Protein AF-A0A6N8FRP3-F1 (afdb_monomer_lite)

Secondary structure (DSSP, 8-state):
-PPP-TTSS-HHHHHHHHHH-TT-HHHHHHHHHHHHTSPPP----GGG--HHHHHHHHHHHHHHHH--

Radius of gyration: 17.01 Å; chains: 1; bounding box: 31×26×50 Å

Sequence (68 aa):
MSRPDFSVMTEQELRAYVLNHREDKVAFEAYLDKVRQRPPIAVIEPEEWSEEKMQEVLNLIKQRNEQV

pL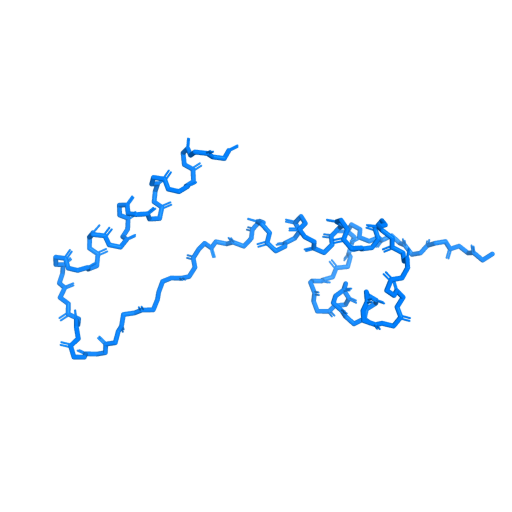DDT: mean 83.52, std 9.38, range [41.72, 91.94]

Organism: NCBI:txid1433147

Foldseek 3Di:
DDDDDLQPDDLVRLVVVCVVVVVPVVSVVSNVVNVVPDQDDDDADPVRDDPVVVVVVVVVSVVVVVVD

Structure (mmCIF, N/CA/C/O backbone):
data_AF-A0A6N8FRP3-F1
#
_entry.id   AF-A0A6N8FRP3-F1
#
loop_
_atom_site.group_PDB
_atom_site.id
_atom_site.type_symbol
_atom_site.label_atom_id
_atom_site.label_alt_id
_atom_site.label_comp_id
_atom_site.label_asym_id
_atom_site.label_entity_id
_atom_site.label_seq_id
_atom_site.pdbx_PDB_ins_code
_atom_site.Cartn_x
_atom_site.Cartn_y
_atom_site.Cartn_z
_atom_site.occupancy
_atom_site.B_iso_or_equiv
_atom_site.auth_seq_id
_atom_site.auth_comp_id
_atom_site.auth_asym_id
_atom_site.auth_atom_id
_atom_site.pdbx_PDB_model_num
ATOM 1 N N . MET A 1 1 ? -10.214 0.551 26.445 1.00 41.72 1 MET A N 1
ATOM 2 C CA . MET A 1 1 ? -9.330 -0.241 25.563 1.00 41.72 1 MET A CA 1
ATOM 3 C C . MET A 1 1 ? -8.836 0.699 24.476 1.00 41.72 1 MET A C 1
ATOM 5 O O . MET A 1 1 ? -9.667 1.234 23.754 1.00 41.72 1 MET A O 1
ATOM 9 N N . SER A 1 2 ? -7.536 1.006 24.450 1.00 66.69 2 SER A N 1
ATOM 10 C CA . SER A 1 2 ? -6.951 1.906 23.445 1.00 66.69 2 SER A CA 1
ATOM 11 C C . SER A 1 2 ? -6.959 1.214 22.087 1.00 66.69 2 SER A C 1
ATOM 13 O O . SER A 1 2 ? -6.532 0.064 21.998 1.00 66.69 2 SER A O 1
ATOM 15 N N . ARG A 1 3 ? -7.430 1.897 21.039 1.00 67.25 3 ARG A N 1
ATOM 16 C CA . ARG A 1 3 ? -7.168 1.449 19.668 1.00 67.25 3 ARG A CA 1
ATOM 17 C C . ARG A 1 3 ? -5.651 1.498 19.423 1.00 67.25 3 ARG A C 1
ATOM 19 O O . ARG A 1 3 ? -5.020 2.453 19.886 1.00 67.25 3 ARG A O 1
ATOM 26 N N . PRO A 1 4 ? -5.060 0.489 18.764 1.00 78.62 4 PRO A N 1
ATOM 27 C CA . PRO A 1 4 ? -3.682 0.567 18.296 1.00 78.62 4 PRO A CA 1
ATOM 28 C C . PRO A 1 4 ? -3.530 1.682 17.258 1.00 78.62 4 PRO A C 1
ATOM 30 O O . PRO A 1 4 ? -4.474 1.979 16.526 1.00 78.62 4 PRO A O 1
ATOM 33 N N . ASP A 1 5 ? -2.343 2.278 17.173 1.00 83.06 5 ASP A N 1
ATOM 34 C CA . ASP A 1 5 ? -2.020 3.187 16.076 1.00 83.06 5 ASP A CA 1
ATOM 35 C C . ASP A 1 5 ? -1.621 2.365 14.842 1.00 83.06 5 ASP A C 1
ATOM 37 O O . ASP A 1 5 ? -0.555 1.753 14.788 1.00 83.06 5 ASP A O 1
ATOM 41 N N . PHE A 1 6 ? -2.508 2.323 13.850 1.00 83.44 6 PHE A N 1
ATOM 42 C CA . PHE A 1 6 ? -2.303 1.588 12.602 1.00 83.44 6 PHE A CA 1
ATOM 43 C C . PHE A 1 6 ? -1.243 2.227 11.690 1.00 83.44 6 PHE A C 1
ATOM 45 O O . PHE A 1 6 ? -0.709 1.561 10.806 1.00 83.44 6 PHE A O 1
ATOM 52 N N . SER A 1 7 ? -0.895 3.495 11.921 1.00 78.69 7 SER A N 1
ATOM 53 C CA . SER A 1 7 ? 0.060 4.259 11.106 1.00 78.69 7 SER A CA 1
ATOM 54 C C . SER A 1 7 ? 1.501 3.786 11.317 1.00 78.69 7 SER A C 1
ATOM 56 O O . SER A 1 7 ? 2.318 3.807 10.391 1.00 78.69 7 SER A O 1
ATOM 58 N N . VAL A 1 8 ? 1.810 3.338 12.538 1.00 84.62 8 VAL A N 1
ATOM 59 C CA . VAL A 1 8 ? 3.149 2.866 12.929 1.00 84.62 8 VAL A CA 1
ATOM 60 C C . VAL A 1 8 ? 3.363 1.378 12.654 1.00 84.62 8 VAL A C 1
ATOM 62 O O . VAL A 1 8 ? 4.501 0.916 12.663 1.00 84.62 8 VAL A O 1
ATOM 65 N N . MET A 1 9 ? 2.289 0.632 12.382 1.00 85.81 9 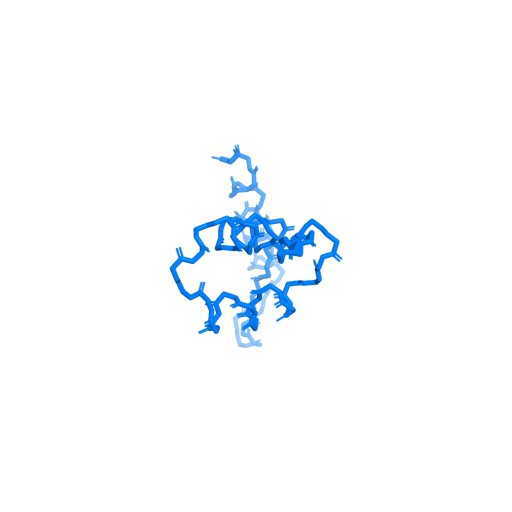MET A N 1
ATOM 66 C CA . MET A 1 9 ? 2.362 -0.799 12.105 1.00 85.81 9 MET A CA 1
ATOM 67 C C . MET A 1 9 ? 2.976 -1.083 10.731 1.00 85.81 9 MET A C 1
ATOM 69 O O . MET A 1 9 ? 2.776 -0.364 9.741 1.00 85.81 9 MET A O 1
ATOM 73 N N . THR A 1 10 ? 3.719 -2.184 10.653 1.00 86.06 10 THR A N 1
ATOM 74 C CA . THR A 1 10 ? 4.146 -2.751 9.375 1.00 86.06 10 THR A CA 1
ATOM 75 C C . THR A 1 10 ? 2.953 -3.355 8.636 1.00 86.06 10 THR A C 1
ATOM 77 O O . THR A 1 10 ? 1.921 -3.680 9.224 1.00 86.06 10 THR A O 1
ATOM 80 N N . GLU A 1 11 ? 3.079 -3.555 7.322 1.00 85.31 11 GLU A N 1
ATOM 81 C CA . GLU A 1 11 ? 1.997 -4.191 6.563 1.00 85.31 11 GLU A CA 1
ATOM 82 C C . GLU A 1 11 ? 1.670 -5.598 7.091 1.00 85.31 11 GLU A C 1
ATOM 84 O O . GLU A 1 11 ? 0.506 -5.988 7.120 1.00 85.31 11 GLU A O 1
ATOM 89 N N . GLN A 1 12 ? 2.678 -6.366 7.517 1.00 87.62 12 GLN A N 1
ATOM 90 C CA . GLN A 1 12 ? 2.458 -7.712 8.051 1.00 87.62 12 GLN A CA 1
ATOM 91 C C . GLN A 1 12 ? 1.637 -7.672 9.344 1.00 87.62 12 GLN A C 1
ATOM 93 O O . GLN A 1 12 ? 0.726 -8.483 9.511 1.00 87.62 12 GLN A O 1
ATOM 98 N N . GLU A 1 13 ? 1.910 -6.699 10.216 1.00 88.75 13 GLU A N 1
ATOM 99 C CA . GLU A 1 13 ? 1.143 -6.473 11.443 1.00 88.75 13 GLU A CA 1
ATOM 100 C C . GLU A 1 13 ? -0.288 -6.023 11.139 1.00 88.75 13 GLU A C 1
ATOM 102 O O . GLU A 1 13 ? -1.231 -6.587 11.692 1.00 88.75 13 GLU A O 1
ATOM 107 N N . LEU A 1 14 ? -0.475 -5.094 10.194 1.00 89.50 14 LEU A N 1
ATOM 108 C CA . LEU A 1 14 ? -1.805 -4.672 9.744 1.00 89.50 14 LEU A CA 1
ATOM 109 C C . LEU A 1 14 ? -2.590 -5.826 9.126 1.00 89.50 14 LEU A C 1
ATOM 111 O O . LEU A 1 14 ? -3.764 -6.008 9.436 1.00 89.50 14 LEU A O 1
ATOM 115 N N . ARG A 1 15 ? -1.945 -6.658 8.303 1.00 89.75 15 ARG A N 1
ATOM 116 C CA . ARG A 1 15 ? -2.566 -7.846 7.713 1.00 89.75 15 ARG A CA 1
ATOM 117 C C . ARG A 1 15 ? -3.019 -8.818 8.796 1.00 89.75 15 ARG A C 1
ATOM 119 O O . ARG A 1 15 ? -4.154 -9.284 8.753 1.00 89.75 15 ARG A O 1
ATOM 126 N N . ALA A 1 16 ? -2.153 -9.124 9.761 1.00 91.94 16 ALA A N 1
ATOM 127 C CA . ALA A 1 16 ? -2.492 -10.006 10.873 1.00 91.94 16 ALA A CA 1
ATOM 128 C C . ALA A 1 16 ? -3.639 -9.430 11.719 1.00 91.94 16 ALA A C 1
ATOM 130 O O . ALA A 1 16 ? -4.547 -10.165 12.107 1.00 91.94 16 ALA A O 1
ATOM 131 N N . TYR A 1 17 ? -3.641 -8.117 11.954 1.00 91.31 17 TYR A N 1
ATOM 132 C CA . TYR A 1 17 ? -4.699 -7.439 12.693 1.00 91.31 17 TYR A CA 1
ATOM 133 C C . TYR A 1 17 ? -6.039 -7.495 11.952 1.00 91.31 17 TYR A C 1
ATOM 135 O O . TYR A 1 17 ? -7.023 -7.970 12.509 1.00 91.31 17 TYR A O 1
ATOM 143 N N . VAL A 1 18 ? -6.077 -7.096 10.679 1.00 90.50 18 VAL A N 1
ATOM 144 C CA . VAL A 1 18 ? -7.282 -7.120 9.830 1.00 90.50 18 VAL A CA 1
ATOM 145 C C . VAL A 1 18 ? -7.858 -8.532 9.709 1.00 90.50 18 VAL A C 1
ATOM 147 O O . VAL A 1 18 ? -9.074 -8.707 9.717 1.00 90.50 18 VAL A O 1
ATOM 150 N N . LEU A 1 19 ? -7.008 -9.561 9.632 1.00 90.81 19 LEU A N 1
ATOM 151 C CA . LEU A 1 19 ? -7.466 -10.952 9.577 1.00 90.81 19 LEU A CA 1
ATOM 152 C C . LEU A 1 19 ? -8.181 -11.396 10.861 1.00 90.81 19 LEU A C 1
ATOM 154 O O . LEU A 1 19 ? -9.140 -12.166 10.763 1.00 90.81 19 LEU A O 1
ATOM 158 N N . ASN A 1 20 ? -7.737 -10.900 12.021 1.00 91.81 20 ASN A N 1
ATOM 159 C CA . ASN A 1 20 ? -8.347 -11.151 13.330 1.00 91.81 20 ASN A CA 1
ATOM 160 C C . ASN A 1 20 ? -9.527 -10.206 13.638 1.00 91.81 20 ASN A C 1
ATOM 162 O O . ASN A 1 20 ? -10.409 -10.568 14.410 1.00 91.81 20 ASN A O 1
ATOM 166 N N . HIS A 1 21 ? -9.568 -9.025 13.015 1.00 90.44 21 HIS A N 1
ATOM 167 C CA . HIS A 1 21 ? -10.548 -7.960 13.248 1.00 90.44 21 HIS A CA 1
ATOM 168 C C . HIS A 1 21 ? -11.179 -7.498 11.929 1.00 90.44 21 HIS A C 1
ATOM 170 O O . HIS A 1 21 ? -11.086 -6.334 11.544 1.00 90.44 21 HIS A O 1
ATOM 176 N N . ARG A 1 22 ? -11.832 -8.425 11.218 1.00 85.62 22 ARG A N 1
ATOM 177 C CA . ARG A 1 22 ? -12.371 -8.181 9.863 1.00 85.62 22 ARG A CA 1
ATOM 178 C C . ARG A 1 22 ? -13.445 -7.091 9.802 1.00 85.62 22 ARG A C 1
ATOM 180 O O . ARG A 1 22 ? -13.701 -6.544 8.736 1.00 85.62 22 ARG A O 1
ATOM 187 N N . GLU A 1 23 ? -14.089 -6.802 10.927 1.00 88.88 23 GLU A N 1
ATOM 188 C CA . GLU A 1 23 ? -15.085 -5.737 11.076 1.00 88.88 23 GLU A CA 1
ATOM 189 C C . GLU A 1 23 ? -14.475 -4.344 11.301 1.00 88.88 23 GLU A C 1
ATOM 191 O O . GLU A 1 23 ? -15.170 -3.338 11.123 1.00 88.88 23 GLU A O 1
ATOM 196 N N . ASP A 1 24 ? -13.185 -4.258 11.653 1.00 88.94 24 ASP A N 1
ATOM 197 C CA . ASP A 1 24 ? -12.505 -2.979 11.839 1.00 88.94 24 ASP A CA 1
ATOM 198 C C . ASP A 1 24 ? -12.097 -2.389 10.483 1.00 88.94 24 ASP A C 1
ATOM 200 O O . ASP A 1 24 ? -11.023 -2.647 9.932 1.00 88.94 24 ASP A O 1
ATOM 204 N N . LYS A 1 25 ? -12.997 -1.561 9.944 1.00 87.75 25 LYS A N 1
ATOM 205 C CA . LYS A 1 25 ? -12.785 -0.837 8.687 1.00 87.75 25 LYS A CA 1
ATOM 206 C C . LYS A 1 25 ? -11.557 0.069 8.727 1.00 87.75 25 LYS A C 1
ATOM 208 O O . LYS A 1 25 ? -10.888 0.184 7.711 1.00 87.75 25 LYS A O 1
ATOM 213 N N . VAL A 1 26 ? -11.226 0.650 9.882 1.00 88.62 26 VAL A N 1
ATOM 214 C CA . VAL A 1 26 ? -10.087 1.572 10.006 1.00 88.62 26 VAL A CA 1
ATOM 215 C C . VAL A 1 26 ? -8.777 0.812 9.813 1.00 88.62 26 VAL A C 1
ATOM 217 O O . VAL A 1 26 ? -7.899 1.259 9.078 1.00 88.62 26 VAL A O 1
ATOM 220 N N . ALA A 1 27 ? -8.662 -0.374 10.416 1.00 87.75 27 ALA A N 1
ATOM 221 C CA . ALA A 1 27 ? -7.508 -1.242 10.204 1.00 87.75 27 ALA A CA 1
ATOM 222 C C . ALA A 1 27 ? -7.403 -1.708 8.742 1.00 87.75 27 ALA A C 1
ATOM 224 O O . ALA A 1 27 ? -6.306 -1.778 8.185 1.00 87.75 27 ALA A O 1
ATOM 225 N N . PHE A 1 28 ? -8.543 -2.007 8.109 1.00 89.06 28 PHE A N 1
ATOM 226 C CA . PHE A 1 28 ? -8.596 -2.405 6.703 1.00 89.06 28 PHE A CA 1
ATOM 227 C C . PHE A 1 28 ? -8.164 -1.275 5.760 1.00 89.06 28 PHE A C 1
ATOM 229 O O . PHE A 1 28 ? -7.366 -1.509 4.854 1.00 89.06 28 PHE A O 1
ATOM 236 N N . GLU A 1 29 ? -8.632 -0.049 5.989 1.00 89.12 29 GLU A N 1
ATOM 237 C CA . GLU A 1 29 ? -8.229 1.133 5.223 1.00 89.12 29 GLU A CA 1
ATOM 238 C C . GLU A 1 29 ? -6.731 1.421 5.384 1.00 89.12 29 GLU A C 1
ATOM 240 O O . GLU A 1 29 ? -6.043 1.621 4.385 1.00 89.12 29 GLU A O 1
ATOM 245 N N . ALA A 1 30 ? -6.195 1.339 6.607 1.00 89.44 30 ALA A N 1
ATOM 246 C CA . ALA A 1 30 ? -4.763 1.509 6.860 1.00 89.44 30 ALA A CA 1
ATOM 247 C C . ALA A 1 30 ? -3.906 0.430 6.170 1.00 89.44 30 ALA A C 1
ATOM 249 O O . ALA A 1 30 ? -2.840 0.725 5.625 1.00 89.44 30 ALA A O 1
ATOM 250 N N . TYR A 1 31 ? -4.382 -0.820 6.145 1.00 89.62 31 TYR A N 1
ATOM 251 C CA . TYR A 1 31 ? -3.746 -1.897 5.386 1.00 89.62 31 TYR A CA 1
ATOM 252 C C . TYR A 1 31 ? -3.754 -1.609 3.879 1.00 89.62 31 TYR A C 1
ATOM 254 O O . TYR A 1 31 ? -2.717 -1.734 3.228 1.00 89.62 31 TYR A O 1
ATOM 262 N N . LEU A 1 32 ? -4.896 -1.195 3.320 1.00 87.88 32 LEU A N 1
ATOM 263 C CA . LEU A 1 32 ? -5.004 -0.862 1.899 1.00 87.88 32 LEU A CA 1
ATOM 264 C C . LEU A 1 32 ? -4.103 0.309 1.506 1.00 87.88 32 LEU A C 1
ATOM 266 O O . LEU A 1 32 ? -3.490 0.257 0.442 1.00 87.88 32 LEU A O 1
ATOM 270 N N . ASP A 1 33 ? -4.000 1.335 2.349 1.00 87.62 33 ASP A N 1
ATOM 271 C CA . ASP A 1 33 ? -3.128 2.482 2.108 1.00 87.62 33 ASP A CA 1
ATOM 272 C C . ASP A 1 33 ? -1.654 2.050 2.033 1.00 87.62 33 ASP A C 1
ATOM 274 O O . ASP A 1 33 ?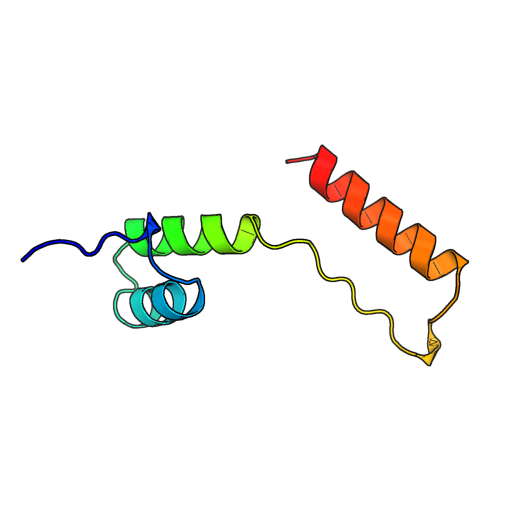 -0.976 2.302 1.036 1.00 87.62 33 ASP A O 1
ATOM 278 N N . LYS A 1 34 ? -1.190 1.248 3.001 1.00 85.06 34 LYS A N 1
ATOM 27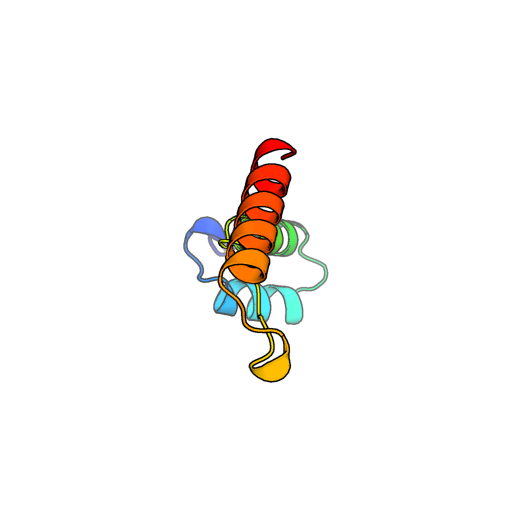9 C CA . LYS A 1 34 ? 0.156 0.643 2.985 1.00 85.06 34 LYS A CA 1
ATOM 280 C C . LYS A 1 34 ? 0.405 -0.231 1.754 1.00 85.06 34 LYS A C 1
ATOM 282 O O . LYS A 1 34 ? 1.490 -0.174 1.179 1.00 85.06 34 LYS A O 1
ATOM 287 N N . VAL A 1 35 ? -0.584 -1.022 1.333 1.00 84.44 35 VAL A N 1
ATOM 288 C CA . VAL A 1 35 ? -0.478 -1.866 0.131 1.00 84.44 35 VAL A CA 1
ATOM 289 C C . VAL A 1 35 ? -0.391 -1.012 -1.135 1.00 84.44 35 VAL A C 1
ATOM 291 O O . VAL A 1 35 ? 0.389 -1.334 -2.029 1.00 84.44 35 VAL A O 1
ATOM 294 N N . ARG A 1 36 ? -1.140 0.094 -1.214 1.00 81.19 36 ARG A N 1
ATOM 295 C CA . ARG A 1 36 ? -1.084 1.040 -2.342 1.00 81.19 36 ARG A CA 1
ATOM 296 C C . ARG A 1 36 ? 0.247 1.780 -2.424 1.00 81.19 36 ARG A C 1
ATOM 298 O O . ARG A 1 36 ? 0.711 2.045 -3.526 1.00 81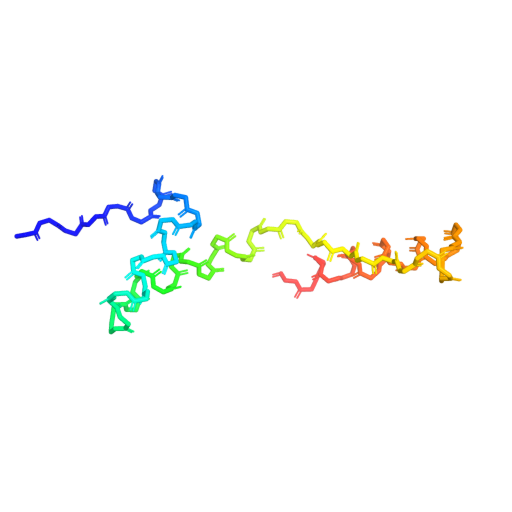.19 36 ARG A O 1
ATOM 305 N N . GLN A 1 37 ? 0.874 2.063 -1.283 1.00 80.19 37 GLN A N 1
ATOM 306 C CA . GLN A 1 37 ? 2.206 2.672 -1.224 1.00 80.19 37 GLN A CA 1
ATOM 307 C C . GLN A 1 37 ? 3.329 1.728 -1.684 1.00 80.19 37 GLN A C 1
ATOM 309 O O . GLN A 1 37 ? 4.457 2.182 -1.889 1.00 80.19 37 GLN A O 1
ATOM 314 N N . ARG A 1 38 ? 3.071 0.420 -1.849 1.00 74.62 38 ARG A N 1
ATOM 315 C CA . ARG A 1 38 ? 4.104 -0.489 -2.351 1.00 74.62 38 ARG A CA 1
ATOM 316 C C . ARG A 1 38 ? 4.489 -0.123 -3.781 1.00 74.62 38 ARG A C 1
ATOM 318 O O . ARG A 1 38 ? 3.605 0.014 -4.634 1.00 74.62 38 ARG A O 1
ATOM 325 N N . PRO A 1 39 ? 5.799 -0.052 -4.081 1.00 72.88 39 PRO A N 1
ATOM 326 C CA . PRO A 1 39 ? 6.231 0.081 -5.456 1.00 72.88 39 PRO A CA 1
ATOM 327 C C . PRO A 1 39 ? 5.674 -1.105 -6.257 1.00 72.88 39 PRO A C 1
ATOM 329 O O . PRO A 1 39 ? 5.699 -2.239 -5.767 1.00 72.88 39 PRO A O 1
ATOM 332 N N . PRO A 1 40 ? 5.126 -0.868 -7.459 1.00 73.12 40 PRO A N 1
ATOM 333 C CA . PRO A 1 40 ? 4.727 -1.952 -8.341 1.00 73.12 40 PRO A CA 1
ATOM 334 C C . PRO A 1 40 ? 5.899 -2.902 -8.553 1.00 73.12 40 PRO A C 1
ATOM 336 O O . PRO A 1 40 ? 6.984 -2.489 -8.957 1.00 73.12 40 PRO A O 1
ATOM 339 N N . ILE A 1 41 ? 5.655 -4.180 -8.292 1.00 77.56 41 ILE A N 1
ATOM 340 C CA . ILE A 1 41 ? 6.584 -5.252 -8.617 1.00 77.56 41 ILE A CA 1
ATOM 341 C C . ILE A 1 41 ? 6.064 -5.875 -9.902 1.00 77.56 41 ILE A C 1
ATOM 343 O O . ILE A 1 41 ? 4.934 -6.363 -9.936 1.00 77.56 41 ILE A O 1
ATOM 347 N N . ALA A 1 42 ? 6.876 -5.841 -10.950 1.00 79.00 42 ALA A N 1
ATOM 348 C CA . ALA A 1 42 ? 6.624 -6.612 -12.151 1.00 79.00 42 ALA A CA 1
ATOM 349 C C . ALA A 1 42 ? 7.583 -7.797 -12.190 1.00 79.00 42 ALA A C 1
ATOM 351 O O . ALA A 1 42 ? 8.782 -7.649 -11.953 1.00 79.00 42 ALA A O 1
ATOM 352 N N . VAL A 1 43 ? 7.026 -8.970 -12.461 1.00 82.19 43 VAL A N 1
ATOM 353 C CA . VAL A 1 43 ? 7.773 -10.214 -12.625 1.00 82.19 43 VAL A CA 1
ATOM 354 C C . VAL A 1 43 ? 7.806 -10.508 -14.118 1.00 82.19 43 VAL A C 1
ATOM 356 O O . VAL A 1 43 ? 6.761 -10.489 -14.763 1.00 82.19 43 VAL A O 1
ATOM 359 N N . ILE A 1 44 ? 9.004 -10.720 -14.658 1.00 84.31 44 ILE A N 1
ATOM 360 C CA . ILE A 1 44 ? 9.220 -11.142 -16.043 1.00 84.31 44 ILE A CA 1
ATOM 361 C C . ILE A 1 44 ? 9.763 -12.563 -15.959 1.00 84.31 44 ILE A C 1
ATOM 363 O O . ILE A 1 44 ? 10.792 -12.783 -15.315 1.00 84.31 44 ILE A O 1
ATOM 367 N N . GLU A 1 45 ? 9.056 -13.518 -16.559 1.00 89.88 45 GLU A N 1
ATOM 368 C CA . GLU A 1 45 ? 9.530 -14.897 -16.631 1.00 89.88 45 GLU A CA 1
ATOM 369 C C . GLU A 1 45 ? 10.850 -14.949 -17.421 1.00 89.88 45 GLU A C 1
ATOM 371 O O . GLU A 1 45 ? 10.999 -14.213 -18.400 1.00 89.88 45 GLU A O 1
ATOM 376 N N . PRO A 1 46 ? 11.821 -15.803 -17.047 1.00 87.00 46 PRO A N 1
ATOM 377 C CA . PRO A 1 46 ? 13.125 -15.842 -17.713 1.00 87.00 46 PRO A CA 1
ATOM 378 C C . PRO A 1 46 ? 13.049 -16.083 -19.228 1.00 87.00 46 PRO A C 1
ATOM 380 O O . PRO A 1 46 ? 13.899 -15.594 -19.965 1.00 87.00 46 PRO A O 1
ATOM 383 N N . GLU A 1 47 ? 12.036 -16.818 -19.692 1.00 90.69 47 GLU A N 1
ATOM 384 C CA . GLU A 1 47 ? 11.790 -17.102 -21.113 1.00 90.69 47 GLU A CA 1
ATOM 385 C C . GLU A 1 47 ? 11.250 -15.884 -21.885 1.00 90.69 47 GLU A C 1
ATOM 387 O O . GLU A 1 47 ? 11.490 -15.751 -23.082 1.00 90.69 47 GLU A O 1
ATOM 392 N N . GLU A 1 48 ? 10.573 -14.960 -21.199 1.00 86.69 48 GLU A N 1
ATOM 393 C CA . GLU A 1 48 ? 10.042 -13.715 -21.771 1.00 86.69 48 GLU A CA 1
ATOM 394 C C . GLU A 1 48 ? 11.002 -12.527 -21.595 1.00 86.69 48 GLU A C 1
ATOM 396 O O . GLU A 1 48 ? 10.702 -11.397 -21.999 1.00 86.69 48 GLU A O 1
ATOM 401 N N . TRP A 1 49 ? 12.157 -12.759 -20.967 1.00 88.25 49 TRP A N 1
ATOM 402 C CA . TRP A 1 49 ? 13.110 -11.705 -20.667 1.00 88.25 49 TRP A CA 1
ATOM 403 C C . TRP A 1 49 ? 13.745 -11.142 -21.941 1.00 88.25 49 TRP A C 1
ATOM 405 O O . TRP A 1 49 ? 14.384 -11.840 -22.727 1.00 88.25 49 TRP A O 1
ATOM 415 N N . SER A 1 50 ? 13.602 -9.832 -22.110 1.00 91.69 50 SER A N 1
ATOM 416 C CA . SER A 1 50 ? 14.324 -9.026 -23.089 1.00 91.69 50 SER A CA 1
ATOM 417 C C . SER A 1 50 ? 14.405 -7.583 -22.595 1.00 91.69 50 SER A C 1
ATOM 419 O O . SER A 1 50 ? 13.602 -7.152 -21.760 1.00 91.69 50 SER A O 1
ATOM 421 N N . GLU A 1 51 ? 15.362 -6.817 -23.119 1.00 89.44 51 GLU A N 1
ATOM 422 C CA . GLU A 1 51 ? 15.481 -5.388 -22.809 1.00 89.44 51 GLU A CA 1
ATOM 423 C C . GLU A 1 51 ? 14.217 -4.618 -23.233 1.00 89.44 51 GLU A C 1
ATOM 425 O O . GLU A 1 51 ? 13.720 -3.775 -22.488 1.00 89.44 51 GLU A O 1
ATOM 430 N N . GLU A 1 52 ? 13.625 -4.983 -24.374 1.00 91.06 52 GLU A N 1
ATOM 431 C CA . GLU A 1 52 ? 12.363 -4.420 -24.866 1.00 91.06 52 GLU A CA 1
ATOM 432 C C . GLU A 1 52 ? 11.200 -4.705 -23.905 1.00 91.06 52 GLU A C 1
ATOM 434 O O . GLU A 1 52 ? 10.465 -3.787 -23.533 1.00 91.06 52 GLU A O 1
ATOM 439 N N . LYS A 1 53 ? 11.070 -5.952 -23.425 1.00 88.69 53 LYS A N 1
ATOM 440 C CA . LYS A 1 53 ? 10.023 -6.326 -22.464 1.00 88.69 53 LYS A CA 1
ATOM 441 C C . LYS A 1 53 ? 10.195 -5.613 -21.127 1.00 88.69 53 LYS A C 1
ATOM 443 O O . LYS A 1 53 ? 9.212 -5.181 -20.525 1.00 88.69 53 LYS A O 1
ATOM 448 N N . MET A 1 54 ? 11.437 -5.439 -20.677 1.00 88.06 54 MET A N 1
ATOM 449 C CA . MET A 1 54 ? 11.741 -4.660 -19.480 1.00 88.06 54 MET A CA 1
ATOM 450 C C . MET A 1 54 ? 11.300 -3.199 -19.636 1.00 88.06 54 MET A C 1
ATOM 452 O O . MET A 1 54 ? 10.658 -2.662 -18.735 1.00 88.06 54 MET A O 1
ATOM 456 N N . GLN A 1 55 ? 11.586 -2.563 -20.775 1.00 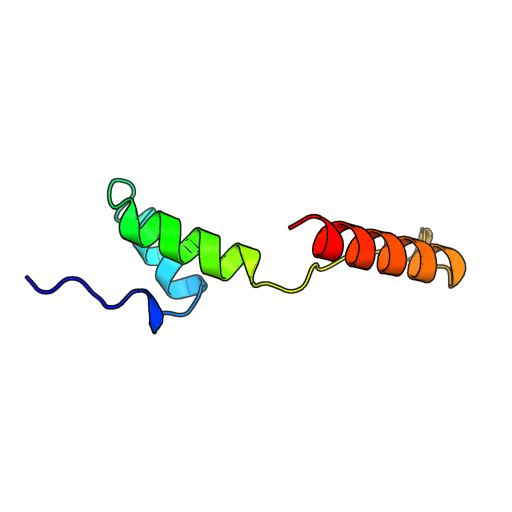89.50 55 GLN A N 1
ATOM 457 C CA . GLN A 1 55 ? 11.153 -1.185 -21.033 1.00 89.50 55 GLN A CA 1
ATOM 458 C C . GLN A 1 55 ? 9.629 -1.054 -21.129 1.00 89.50 55 GLN A C 1
ATOM 460 O O . GLN A 1 55 ? 9.058 -0.112 -20.580 1.00 89.50 55 GLN A O 1
ATOM 465 N N . GLU A 1 56 ? 8.946 -2.011 -21.763 1.00 89.56 56 GLU A N 1
ATOM 466 C CA . GLU A 1 56 ? 7.479 -2.069 -21.794 1.00 89.56 56 GLU A CA 1
ATOM 467 C C . GLU A 1 56 ? 6.896 -2.112 -20.374 1.00 89.56 56 GLU A C 1
ATOM 469 O O . GLU A 1 56 ? 6.034 -1.306 -20.022 1.00 89.56 56 GLU A O 1
ATOM 474 N N . VAL A 1 57 ? 7.428 -2.988 -19.521 1.00 88.81 57 VAL A N 1
ATOM 475 C CA . VAL A 1 57 ? 7.022 -3.120 -18.118 1.00 88.81 57 VAL A CA 1
ATOM 476 C C . VAL A 1 57 ? 7.270 -1.837 -17.321 1.00 88.81 57 VAL A C 1
ATOM 478 O O . VAL A 1 57 ? 6.398 -1.408 -16.563 1.00 88.81 57 VAL A O 1
ATOM 481 N N . LEU A 1 58 ? 8.422 -1.187 -17.500 1.00 88.31 58 LEU A N 1
ATOM 482 C CA . LEU A 1 58 ? 8.722 0.090 -16.846 1.00 88.31 58 LEU A CA 1
ATOM 483 C C . LEU A 1 58 ? 7.745 1.192 -17.276 1.00 88.31 58 LEU A C 1
ATOM 485 O O . LEU A 1 58 ? 7.280 1.966 -16.436 1.00 88.31 58 LEU A O 1
ATOM 489 N N . ASN A 1 59 ? 7.383 1.232 -18.558 1.00 88.50 59 ASN A N 1
ATOM 490 C CA . ASN A 1 59 ? 6.396 2.175 -19.077 1.00 88.50 59 ASN A CA 1
ATOM 491 C C . ASN A 1 59 ? 4.996 1.910 -18.507 1.00 88.50 59 ASN A C 1
ATOM 493 O O . ASN A 1 59 ? 4.322 2.858 -18.103 1.00 88.50 59 ASN A O 1
ATOM 497 N N . LEU A 1 60 ? 4.580 0.644 -18.394 1.00 85.31 60 LEU A N 1
ATOM 498 C CA . LEU A 1 60 ? 3.311 0.261 -17.762 1.00 85.31 60 LEU A CA 1
ATOM 499 C C . LEU A 1 60 ? 3.263 0.675 -16.285 1.00 85.31 60 LEU A C 1
ATOM 501 O O . LEU A 1 60 ? 2.265 1.222 -15.815 1.00 85.31 60 LEU A O 1
ATOM 505 N N . ILE A 1 61 ? 4.361 0.459 -15.557 1.00 85.12 61 ILE A N 1
ATOM 506 C CA . ILE A 1 61 ? 4.514 0.885 -14.162 1.00 85.12 61 ILE A CA 1
ATOM 507 C C . ILE A 1 61 ? 4.387 2.405 -14.036 1.00 85.12 61 ILE A C 1
ATOM 509 O O . ILE A 1 61 ? 3.677 2.894 -13.154 1.00 85.12 61 ILE A O 1
ATOM 513 N N . LYS A 1 62 ? 5.057 3.147 -14.922 1.00 83.25 62 LYS A N 1
ATOM 514 C CA . LYS A 1 62 ? 5.029 4.608 -14.931 1.00 83.25 62 LYS A CA 1
ATOM 515 C C . LYS A 1 62 ? 3.616 5.133 -15.198 1.00 83.25 62 LYS A C 1
ATOM 517 O O . LYS A 1 62 ? 3.110 5.905 -14.392 1.00 83.25 62 LYS A O 1
ATOM 522 N N . GLN A 1 63 ? 2.947 4.620 -16.232 1.00 80.81 63 GLN A N 1
ATOM 523 C CA . GLN A 1 63 ? 1.572 4.999 -16.569 1.00 80.81 63 GLN A CA 1
ATOM 524 C C . GLN A 1 63 ? 0.589 4.712 -15.433 1.00 80.81 63 GLN A C 1
ATOM 526 O O . GLN A 1 63 ? -0.269 5.540 -15.140 1.00 80.81 63 GLN A O 1
ATOM 531 N N . ARG A 1 64 ? 0.719 3.562 -14.759 1.00 77.25 64 ARG A N 1
ATOM 532 C CA . ARG A 1 64 ? -0.134 3.221 -13.614 1.00 77.25 64 ARG A CA 1
ATOM 533 C C . ARG A 1 64 ? 0.016 4.229 -12.477 1.00 77.25 64 ARG A C 1
ATOM 535 O O . ARG A 1 64 ? -0.969 4.557 -11.832 1.00 77.25 64 ARG A O 1
ATOM 542 N N . ASN A 1 65 ? 1.233 4.706 -12.229 1.00 71.00 65 ASN A N 1
ATOM 543 C CA . ASN A 1 65 ? 1.501 5.678 -11.172 1.00 71.00 65 ASN A CA 1
ATOM 544 C C . ASN A 1 65 ? 1.078 7.110 -11.556 1.00 71.00 65 ASN A C 1
ATOM 546 O O . ASN A 1 65 ? 0.884 7.926 -10.669 1.00 71.00 65 ASN A O 1
ATOM 550 N N . GLU A 1 66 ? 0.926 7.415 -12.849 1.00 72.62 66 GLU A N 1
ATOM 551 C CA . GLU A 1 66 ? 0.427 8.709 -13.349 1.00 72.62 66 GLU A CA 1
ATOM 552 C C . GLU A 1 66 ? -1.115 8.800 -13.371 1.00 72.62 66 GLU A C 1
ATOM 554 O O . GLU A 1 66 ? -1.663 9.879 -13.582 1.00 72.62 66 GLU A O 1
ATOM 559 N N . GLN A 1 67 ? -1.824 7.683 -13.169 1.00 57.00 67 GLN A N 1
ATOM 560 C CA . GLN A 1 67 ? -3.295 7.602 -13.189 1.00 57.00 67 GLN A CA 1
ATOM 561 C C . GLN A 1 67 ? -3.944 7.535 -11.791 1.00 57.00 67 GLN A C 1
ATOM 563 O O . GLN A 1 67 ? -5.168 7.415 -11.701 1.00 57.00 67 GLN A O 1
ATOM 568 N N . VAL A 1 68 ? -3.149 7.593 -10.717 1.00 52.56 68 VAL A N 1
ATOM 569 C CA . VAL A 1 68 ? -3.593 7.568 -9.307 1.00 52.56 68 VAL A CA 1
ATOM 570 C C . VAL A 1 68 ? -3.293 8.913 -8.663 1.00 52.56 68 VAL A C 1
ATOM 572 O O . VAL A 1 68 ? -4.163 9.387 -7.901 1.00 52.56 68 VAL A O 1
#

InterPro domains:
  IPR054053 Protein of unknown function DUF6887 [PF21826] (3-67)